Protein AF-A0A1V5AVC4-F1 (afdb_monomer_lite)

Secondary structure (DSSP, 8-state):
--------------------GGGG---GGGG--EEE----SS---TTTTTTEEEEEPPTT--HHHHHHHHHHHT-EEEEEEEEEESSSSEEEEEEEEEEEEHHHHHHHHHHHHHHHHHHHHHHT-HHHHHHHHHHHHHHHHHHHHHHHH-TTGGGGG-TT---

pLDDT: mean 71.27, std 20.33, range [32.38, 93.88]

Radius of gyration: 24.82 Å; chains: 1; bounding box: 44×42×73 Å

Foldseek 3Di:
DDDDDDPDDDPPPPPDPPPPPVVPPPDLVVQDDFDQDDDAPPPDDPVNSVQKTKGFDDPPQDPVLVVVLCVPLVWDWDWGFDWDDDPNDTDTDITIITMDGPVSSVVSSVVSVVVVVVVVVVVPDCVVVVVVVVVVVVVVVVVVVCCVVPVCVVVVPPPVPDD

Sequence (163 aa):
MGQKDIIRSNPSATPQPMAPLFDRLKSRQDCLFIMENKDSPQKENAEDLKGLYDLMIPLSMPVSVIREIVENFELDLVRRPGKMDMTGESMDREILVFRGDLETIQAAEKYMFEALDRKLAEWKNREREEKYKKYYEEQAAARLKELKENPEAAKSWDLTATQ

Structure (mmCIF, N/CA/C/O backbone):
data_AF-A0A1V5AVC4-F1
#
_entry.id   AF-A0A1V5AVC4-F1
#
loop_
_atom_site.group_PDB
_atom_site.id
_atom_site.type_symbol
_atom_site.label_atom_id
_atom_site.label_alt_id
_atom_site.label_comp_id
_atom_site.label_asym_id
_atom_site.label_entity_id
_atom_site.label_seq_id
_atom_site.pdbx_PDB_ins_code
_atom_site.Cartn_x
_atom_site.Cartn_y
_atom_site.Cartn_z
_atom_site.occupancy
_atom_site.B_iso_or_equiv
_atom_site.auth_seq_id
_atom_site.auth_comp_id
_atom_site.auth_asym_id
_atom_site.auth_atom_id
_atom_site.pdbx_PDB_model_num
ATOM 1 N N . MET A 1 1 ? -6.705 30.978 -54.466 1.00 38.62 1 MET A N 1
ATOM 2 C CA . MET A 1 1 ? -6.215 31.323 -53.114 1.00 38.62 1 MET A CA 1
ATOM 3 C C . MET A 1 1 ? -6.457 30.118 -52.228 1.00 38.62 1 MET A C 1
ATOM 5 O O . MET A 1 1 ? -7.605 29.820 -51.951 1.00 38.62 1 MET A O 1
ATOM 9 N N . GLY A 1 2 ? -5.409 29.375 -51.887 1.00 35.91 2 GLY A N 1
ATOM 10 C CA . GLY A 1 2 ? -5.495 28.219 -50.995 1.00 35.91 2 GLY A CA 1
ATOM 11 C C . GLY A 1 2 ? -4.223 28.187 -50.164 1.00 35.91 2 GLY A C 1
ATOM 12 O O . GLY A 1 2 ? -3.131 28.172 -50.731 1.00 35.91 2 GLY A O 1
ATOM 13 N N . GLN A 1 3 ? -4.379 28.327 -48.851 1.00 35.12 3 GLN A N 1
ATOM 14 C CA . GLN A 1 3 ? -3.304 28.454 -47.875 1.00 35.12 3 GLN A CA 1
ATOM 15 C C . GLN A 1 3 ? -2.380 27.233 -47.908 1.00 35.12 3 GLN A C 1
ATOM 17 O O . GLN A 1 3 ? -2.819 26.087 -47.887 1.00 35.12 3 GLN A O 1
ATOM 22 N N . LYS A 1 4 ? -1.077 27.514 -47.977 1.00 41.12 4 LYS A N 1
ATOM 23 C CA . LYS A 1 4 ? -0.009 26.559 -47.697 1.00 41.12 4 LYS A CA 1
ATOM 24 C C . LYS A 1 4 ? 0.195 26.539 -46.187 1.00 41.12 4 LYS A C 1
ATOM 26 O O . LYS A 1 4 ? 0.998 27.323 -45.684 1.00 41.12 4 LYS A O 1
ATOM 31 N N . ASP A 1 5 ? -0.499 25.655 -45.485 1.00 36.78 5 ASP A N 1
ATOM 32 C CA . ASP A 1 5 ? -0.177 25.389 -44.087 1.00 36.78 5 ASP A CA 1
ATOM 33 C C . ASP A 1 5 ? 0.917 24.327 -44.017 1.00 36.78 5 ASP A C 1
ATOM 35 O O . ASP A 1 5 ? 0.729 23.123 -44.178 1.00 36.78 5 ASP A O 1
ATOM 39 N N . ILE A 1 6 ? 2.121 24.862 -43.851 1.00 36.91 6 ILE A N 1
ATOM 40 C CA . ILE A 1 6 ? 3.355 24.181 -43.496 1.00 36.91 6 ILE A CA 1
ATOM 41 C C . ILE A 1 6 ? 3.122 23.482 -42.153 1.00 36.91 6 ILE A C 1
ATOM 43 O O . ILE A 1 6 ? 3.104 24.131 -41.106 1.00 36.91 6 ILE A O 1
ATOM 47 N N . ILE A 1 7 ? 2.983 22.156 -42.160 1.00 37.56 7 ILE A N 1
ATOM 48 C CA . ILE A 1 7 ? 3.073 21.369 -40.928 1.00 37.56 7 ILE A CA 1
ATOM 49 C C . ILE A 1 7 ? 4.548 21.350 -40.523 1.00 37.56 7 ILE A C 1
ATOM 51 O O . ILE A 1 7 ? 5.366 20.611 -41.069 1.00 37.56 7 ILE A O 1
ATOM 55 N N . ARG A 1 8 ? 4.896 22.228 -39.576 1.00 33.75 8 ARG A N 1
ATOM 56 C CA . ARG A 1 8 ? 6.157 22.181 -38.836 1.00 33.75 8 ARG A CA 1
ATOM 57 C C . ARG A 1 8 ? 6.243 20.828 -38.130 1.00 33.75 8 ARG A C 1
ATOM 59 O O . ARG A 1 8 ? 5.512 20.577 -37.177 1.00 33.75 8 ARG A O 1
ATOM 66 N N . SER A 1 9 ? 7.166 19.983 -38.573 1.00 39.69 9 SER A N 1
ATOM 67 C CA . SER A 1 9 ? 7.706 18.896 -37.761 1.00 39.69 9 SER A CA 1
ATOM 68 C C . SER A 1 9 ? 8.177 19.482 -36.429 1.00 39.69 9 SER A C 1
ATOM 70 O O . SER A 1 9 ? 8.995 20.403 -36.435 1.00 39.69 9 SER A O 1
ATOM 72 N N . ASN A 1 10 ? 7.662 18.979 -35.309 1.00 32.38 10 ASN A N 1
ATOM 73 C CA . ASN A 1 10 ? 8.159 19.310 -33.979 1.00 32.38 10 ASN A CA 1
ATOM 74 C C . ASN A 1 10 ? 9.121 18.187 -33.534 1.00 32.38 10 ASN A C 1
ATOM 76 O O . ASN A 1 10 ? 8.647 17.129 -33.126 1.00 32.38 10 ASN A O 1
ATOM 80 N N . PRO A 1 11 ? 10.454 18.346 -33.656 1.00 35.31 11 PRO A N 1
ATOM 81 C CA . PRO A 1 11 ? 11.419 17.280 -33.377 1.00 35.31 11 PRO A CA 1
ATOM 82 C C . PRO A 1 11 ? 11.813 17.177 -31.891 1.00 35.31 11 PRO A C 1
ATOM 84 O O . PRO A 1 11 ? 12.832 16.573 -31.576 1.00 35.31 11 PRO A O 1
ATOM 87 N N . SER A 1 12 ? 11.051 17.765 -30.962 1.00 35.00 12 SER A N 1
ATOM 88 C CA . SER A 1 12 ? 11.450 17.873 -29.550 1.00 35.00 12 SER A CA 1
ATOM 89 C C . SER A 1 12 ? 10.564 17.098 -28.571 1.00 35.00 12 SER A C 1
ATOM 91 O O . SER A 1 12 ? 10.426 17.506 -27.419 1.00 35.00 12 SER A O 1
ATOM 93 N N . ALA A 1 13 ? 9.972 15.980 -28.986 1.00 33.47 13 ALA A N 1
ATOM 94 C CA . ALA A 1 13 ? 9.474 15.007 -28.020 1.00 33.47 13 ALA A CA 1
ATOM 95 C C . ALA A 1 13 ? 10.660 14.156 -27.548 1.00 33.47 13 ALA A C 1
ATOM 97 O O . ALA A 1 13 ? 10.816 12.997 -27.930 1.00 33.47 13 ALA A O 1
ATOM 98 N N . THR A 1 14 ? 11.539 14.752 -26.738 1.00 33.44 14 THR A N 1
ATOM 99 C CA . THR A 1 14 ? 12.361 13.949 -25.836 1.00 33.44 14 THR A CA 1
ATOM 100 C C . THR A 1 14 ? 11.399 13.061 -25.045 1.00 33.44 14 THR A C 1
ATOM 102 O O . THR A 1 14 ? 10.375 13.569 -24.573 1.00 33.44 14 THR A O 1
ATOM 105 N N . PRO A 1 15 ? 11.651 11.746 -24.923 1.00 34.25 15 PRO A N 1
ATOM 106 C CA . PRO A 1 15 ? 10.859 10.923 -24.029 1.00 34.25 15 PRO A CA 1
ATOM 107 C C . PRO A 1 15 ? 11.049 11.528 -22.645 1.00 34.25 15 PRO A C 1
ATOM 109 O O . PRO A 1 15 ? 12.148 11.483 -22.088 1.00 34.25 15 PRO A O 1
ATOM 112 N N . GLN A 1 16 ? 10.014 12.198 -22.136 1.00 33.84 16 GLN A N 1
ATOM 113 C CA . GLN A 1 16 ? 10.058 12.662 -20.766 1.00 33.84 16 GLN A CA 1
ATOM 114 C C . GLN A 1 16 ? 10.273 11.409 -19.922 1.00 33.84 16 GLN A C 1
ATOM 116 O O . GLN A 1 16 ? 9.538 10.432 -20.118 1.00 33.84 16 GLN A O 1
ATOM 121 N N . PRO A 1 17 ? 11.297 11.376 -19.052 1.00 34.31 17 PRO A N 1
ATOM 122 C CA . PRO A 1 17 ? 11.395 10.295 -18.098 1.00 34.31 17 PRO A CA 1
ATOM 123 C C . PRO A 1 17 ? 10.053 10.279 -17.377 1.00 34.31 17 PRO A C 1
ATOM 125 O O . PRO A 1 17 ? 9.608 11.311 -16.872 1.00 34.31 17 PRO A O 1
ATOM 128 N N . MET A 1 18 ? 9.371 9.136 -17.415 1.00 35.44 18 MET A N 1
ATOM 129 C CA . MET A 1 18 ? 8.199 8.887 -16.591 1.00 35.44 18 MET A CA 1
ATOM 130 C C . MET A 1 18 ? 8.696 8.947 -15.151 1.00 35.44 18 MET A C 1
ATOM 132 O O . MET A 1 18 ? 9.059 7.924 -14.573 1.00 35.44 18 MET A O 1
ATOM 136 N N . ALA A 1 19 ? 8.809 10.158 -14.601 1.00 35.66 19 ALA A N 1
ATOM 137 C CA . ALA A 1 19 ? 9.003 10.350 -13.183 1.00 35.66 19 ALA A CA 1
ATOM 138 C C . ALA A 1 19 ? 7.883 9.538 -12.531 1.00 35.66 19 ALA A C 1
ATOM 140 O O . ALA A 1 19 ? 6.715 9.701 -12.917 1.00 35.66 19 ALA A O 1
ATOM 141 N N . PRO A 1 20 ? 8.211 8.573 -11.661 1.00 37.91 20 PRO A N 1
ATOM 142 C CA . PRO A 1 20 ? 7.188 7.732 -11.090 1.00 37.91 20 PRO A CA 1
ATOM 143 C C . PRO A 1 20 ? 6.203 8.662 -10.382 1.00 37.91 20 PRO A C 1
ATOM 145 O O . PRO A 1 20 ? 6.598 9.525 -9.602 1.00 37.91 20 PRO A O 1
ATOM 148 N N . LEU A 1 21 ? 4.909 8.475 -10.650 1.00 39.41 21 LEU A N 1
ATOM 149 C CA . LEU A 1 21 ? 3.802 9.213 -10.025 1.00 39.41 21 LEU A CA 1
ATOM 150 C C . LEU A 1 21 ? 3.881 9.214 -8.474 1.00 39.41 21 LEU A C 1
ATOM 152 O O . LEU A 1 21 ? 3.192 9.982 -7.809 1.00 39.41 21 LEU A O 1
ATOM 156 N N . PHE A 1 22 ? 4.748 8.365 -7.913 1.00 36.09 22 PHE A N 1
ATOM 157 C CA . PHE A 1 22 ? 5.168 8.290 -6.517 1.00 36.09 22 PHE A CA 1
ATOM 158 C C . PHE A 1 22 ? 5.817 9.567 -5.968 1.00 36.09 22 PHE A C 1
ATOM 160 O O . PHE A 1 22 ? 5.656 9.832 -4.780 1.00 36.09 22 PHE A O 1
ATOM 167 N N . ASP A 1 23 ? 6.475 10.393 -6.789 1.00 37.25 23 ASP A N 1
ATOM 168 C CA . ASP A 1 23 ? 7.148 11.618 -6.312 1.00 37.25 23 ASP A CA 1
ATOM 169 C C . ASP A 1 23 ? 6.163 12.723 -5.872 1.00 37.25 23 ASP A C 1
ATOM 171 O O . ASP A 1 23 ? 6.563 13.734 -5.294 1.00 37.25 23 ASP A O 1
ATOM 175 N N . ARG A 1 24 ? 4.851 12.532 -6.094 1.00 39.19 24 ARG A N 1
ATOM 176 C CA . ARG A 1 24 ? 3.785 13.416 -5.587 1.00 39.19 24 ARG A CA 1
ATOM 177 C C . ARG A 1 24 ? 3.229 12.984 -4.221 1.00 39.19 24 ARG A C 1
ATOM 179 O O . ARG A 1 24 ? 2.205 13.509 -3.800 1.00 39.19 24 ARG A O 1
ATOM 186 N N . LEU A 1 25 ? 3.877 12.065 -3.507 1.00 40.75 25 LEU A N 1
ATOM 187 C CA . LEU A 1 25 ? 3.640 11.850 -2.074 1.00 40.75 25 LEU A CA 1
ATOM 188 C C . LEU A 1 25 ? 4.387 12.947 -1.295 1.00 40.75 25 LEU A C 1
ATOM 190 O O . LEU A 1 25 ? 5.511 12.748 -0.844 1.00 40.75 25 LEU A O 1
ATOM 194 N N . LYS A 1 26 ? 3.803 14.152 -1.215 1.00 42.62 26 LYS A N 1
ATOM 195 C CA . LYS A 1 26 ? 4.492 15.346 -0.687 1.00 42.62 26 LYS A CA 1
ATOM 196 C C . LYS A 1 26 ? 4.859 15.266 0.802 1.00 42.62 26 LYS A C 1
ATOM 198 O O . LYS A 1 26 ? 5.757 15.995 1.216 1.00 42.62 26 LYS A O 1
ATOM 203 N N . SER A 1 27 ? 4.242 14.395 1.600 1.00 44.84 27 SER A N 1
ATOM 204 C CA . SER A 1 27 ? 4.683 14.106 2.967 1.00 44.84 27 SER A CA 1
ATOM 205 C C . SER A 1 27 ? 4.107 12.777 3.476 1.00 44.84 27 SER A C 1
ATOM 207 O O . SER A 1 27 ? 3.010 12.381 3.086 1.00 44.84 27 SER A O 1
ATOM 209 N N . ARG A 1 28 ? 4.821 12.091 4.385 1.00 48.88 28 ARG A N 1
ATOM 210 C CA . ARG A 1 28 ? 4.289 10.915 5.109 1.00 48.88 28 ARG A CA 1
ATOM 211 C C . ARG A 1 28 ? 3.060 11.272 5.969 1.00 48.88 28 ARG A C 1
ATOM 213 O O . ARG A 1 28 ? 2.268 10.389 6.271 1.00 48.88 28 ARG A O 1
ATOM 220 N N . GLN A 1 29 ? 2.882 12.555 6.304 1.00 41.72 29 GLN A N 1
ATOM 221 C CA . GLN A 1 29 ? 1.746 13.076 7.070 1.00 41.72 29 GLN A CA 1
ATOM 222 C C . GLN A 1 29 ? 0.418 13.071 6.292 1.00 41.72 29 GLN A C 1
ATOM 224 O O . GLN A 1 29 ? -0.622 12.879 6.909 1.00 41.72 29 GLN A O 1
ATOM 229 N N . ASP A 1 30 ? 0.425 13.222 4.963 1.00 45.09 30 ASP A N 1
ATOM 230 C CA . ASP A 1 30 ? -0.823 13.300 4.175 1.00 45.09 30 ASP A CA 1
ATOM 231 C C . ASP A 1 30 ? -1.541 11.942 4.047 1.00 45.09 30 ASP A C 1
ATOM 233 O O . ASP A 1 30 ? -2.717 11.878 3.699 1.00 45.09 30 ASP A O 1
ATOM 237 N N . CYS A 1 31 ? -0.829 10.845 4.325 1.00 40.47 31 CYS A N 1
ATOM 238 C CA . CYS A 1 31 ? -1.361 9.481 4.283 1.00 40.47 31 CYS A CA 1
ATOM 239 C C . CYS A 1 31 ? -2.037 9.067 5.596 1.00 40.47 31 CYS A C 1
ATOM 241 O O . CYS A 1 31 ? -2.729 8.052 5.628 1.00 40.47 31 CYS A O 1
ATOM 243 N N . LEU A 1 32 ? -1.818 9.823 6.676 1.00 46.84 32 LEU A N 1
ATOM 244 C CA . LEU A 1 32 ? -2.104 9.372 8.026 1.00 46.84 32 LEU A CA 1
ATOM 245 C C . LEU A 1 32 ? -3.204 10.203 8.678 1.00 46.84 32 LEU A C 1
ATOM 247 O O . LEU A 1 32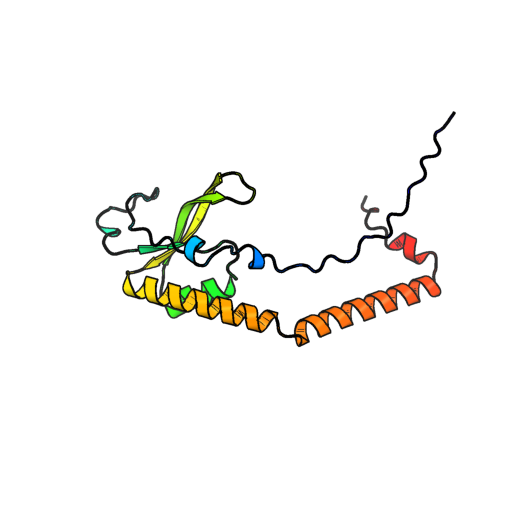 ? -2.950 11.122 9.452 1.00 46.84 32 LEU A O 1
ATOM 251 N N . PHE A 1 33 ? -4.446 9.833 8.397 1.00 54.09 33 PHE A N 1
ATOM 252 C CA . PHE A 1 33 ? -5.560 10.160 9.276 1.00 54.09 33 PHE A CA 1
ATOM 253 C C . PHE A 1 33 ? -6.061 8.861 9.897 1.00 54.09 33 PHE A C 1
ATOM 255 O O . PHE A 1 33 ? -6.829 8.130 9.277 1.00 54.09 33 PHE A O 1
ATOM 262 N N . ILE A 1 34 ? -5.604 8.573 11.119 1.00 57.88 34 ILE A N 1
ATOM 263 C CA . ILE A 1 34 ? -6.285 7.619 11.996 1.00 57.88 34 ILE A CA 1
ATOM 264 C C . ILE A 1 34 ? -7.531 8.344 12.492 1.00 57.88 34 ILE A C 1
ATOM 266 O O . ILE A 1 34 ? -7.442 9.271 13.301 1.00 57.88 34 ILE A O 1
ATOM 270 N N . MET A 1 35 ? -8.686 7.977 11.950 1.00 56.66 35 MET A N 1
ATOM 271 C CA . MET A 1 35 ? -9.952 8.567 12.369 1.00 56.66 35 MET A CA 1
ATOM 272 C C . MET A 1 35 ? -10.580 7.701 13.458 1.00 56.66 35 MET A C 1
ATOM 274 O O . MET A 1 35 ? -10.760 6.496 13.288 1.00 56.66 35 MET A O 1
ATOM 278 N N . GLU A 1 36 ? -10.939 8.331 14.576 1.00 53.19 36 GLU A N 1
ATOM 279 C CA . GLU A 1 36 ? -11.886 7.746 15.521 1.00 53.19 36 GLU A CA 1
ATOM 280 C C . GLU A 1 36 ? -13.276 7.813 14.864 1.00 53.19 36 GLU A C 1
ATOM 282 O O . GLU A 1 36 ? -13.750 8.896 14.506 1.00 53.19 36 GLU A O 1
ATOM 287 N N . ASN A 1 37 ? -13.894 6.654 14.625 1.00 57.81 37 ASN A N 1
ATOM 288 C CA . ASN A 1 37 ? -15.152 6.546 13.888 1.00 57.81 37 ASN A CA 1
ATOM 289 C C . ASN A 1 37 ? -16.293 7.253 14.644 1.00 57.81 37 ASN A C 1
ATOM 291 O O . ASN A 1 37 ? -16.812 6.721 15.623 1.00 57.81 37 ASN A O 1
ATOM 295 N N . LYS A 1 38 ? -16.699 8.445 14.184 1.00 48.62 38 LYS A N 1
ATOM 296 C CA . LYS A 1 38 ? -17.889 9.152 14.702 1.00 48.62 38 LYS A CA 1
ATOM 297 C C . LYS A 1 38 ? -19.025 9.321 13.698 1.00 48.62 38 LYS A C 1
ATOM 299 O O . LYS A 1 38 ? -20.152 9.488 14.138 1.00 48.62 38 LYS A O 1
ATOM 304 N N . ASP A 1 39 ? -18.765 9.199 12.396 1.00 52.56 39 ASP A N 1
ATOM 305 C CA . ASP A 1 39 ? -19.790 9.360 11.359 1.00 52.56 39 ASP A CA 1
ATOM 306 C C . ASP A 1 39 ? -19.552 8.384 10.196 1.00 52.56 39 ASP A C 1
ATOM 308 O O . ASP A 1 39 ? -18.781 8.653 9.272 1.00 52.56 39 ASP A O 1
ATOM 312 N N . SER A 1 40 ? -20.217 7.228 10.239 1.00 51.19 40 SER A N 1
ATOM 313 C CA . SER A 1 40 ? -20.330 6.307 9.109 1.00 51.19 40 SER A CA 1
ATOM 314 C C . SER A 1 40 ? -21.675 6.499 8.390 1.00 51.19 40 SER A C 1
ATOM 316 O O . SER A 1 40 ? -22.705 6.651 9.043 1.00 51.19 40 SER A O 1
ATOM 318 N N . PRO A 1 41 ? -21.732 6.485 7.043 1.00 52.69 41 PRO A N 1
ATOM 319 C CA . PRO A 1 41 ? -23.009 6.568 6.320 1.00 52.69 41 PRO A CA 1
ATOM 320 C C . PRO A 1 41 ? -23.745 5.228 6.256 1.00 52.69 41 PRO A C 1
ATOM 322 O O . PRO A 1 41 ? -24.943 5.189 5.969 1.00 52.69 41 PRO A O 1
ATOM 325 N N . GLN A 1 42 ? -23.034 4.116 6.466 1.00 54.25 42 GLN A N 1
ATOM 326 C CA . GLN A 1 42 ? -23.665 2.823 6.691 1.00 54.25 42 GLN A CA 1
ATOM 327 C C . GLN A 1 42 ? -24.175 2.774 8.130 1.00 54.25 42 GLN A C 1
ATOM 329 O O . GLN A 1 42 ? -23.484 3.224 9.032 1.00 54.25 42 GLN A O 1
ATOM 334 N N . LYS A 1 43 ? -25.377 2.216 8.323 1.00 55.25 43 LYS A N 1
ATOM 335 C CA . LYS A 1 43 ? -26.026 1.943 9.618 1.00 55.25 43 LYS A CA 1
ATOM 336 C C . LYS A 1 43 ? -25.179 1.005 10.500 1.00 55.25 43 LYS A C 1
ATOM 338 O O . LYS A 1 43 ? -25.551 -0.143 10.716 1.00 55.25 43 LYS A O 1
ATOM 343 N N . GLU A 1 44 ? -24.033 1.465 10.964 1.00 60.56 44 GLU A N 1
ATOM 344 C CA . GLU A 1 44 ? -23.229 0.825 11.997 1.00 60.56 44 GLU A CA 1
ATOM 345 C C . GLU A 1 44 ? -23.606 1.513 13.312 1.00 60.56 44 GLU A C 1
ATOM 347 O O . GLU A 1 44 ? -23.650 2.745 13.369 1.00 60.56 44 GLU A O 1
ATOM 352 N N . ASN A 1 45 ? -23.961 0.753 14.351 1.00 64.12 45 ASN A N 1
ATOM 353 C CA . ASN A 1 45 ? -24.293 1.372 15.632 1.00 64.12 45 ASN A CA 1
ATOM 354 C C . ASN A 1 45 ? -23.015 1.941 16.255 1.00 64.12 45 ASN A C 1
ATOM 356 O O . ASN A 1 45 ? -21.939 1.352 16.146 1.00 64.12 45 ASN A O 1
ATOM 360 N N . ALA A 1 46 ? -23.131 3.081 16.933 1.00 62.62 46 ALA A N 1
ATOM 361 C CA . ALA A 1 46 ? -21.996 3.729 17.584 1.00 62.62 46 ALA A CA 1
ATOM 362 C C . ALA A 1 46 ? -21.342 2.832 18.655 1.00 62.62 46 ALA A C 1
ATOM 364 O O . ALA A 1 46 ? -20.146 2.959 18.912 1.00 62.62 46 ALA A O 1
ATOM 365 N N . GLU A 1 47 ? -22.098 1.905 19.255 1.00 65.69 47 GLU A N 1
ATOM 366 C CA . GLU A 1 47 ? -21.550 0.889 20.155 1.00 65.69 47 GLU A CA 1
ATOM 367 C C . GLU A 1 47 ? -20.621 -0.109 19.448 1.00 65.69 47 GLU A C 1
ATOM 369 O O . GLU A 1 47 ? -19.592 -0.467 20.018 1.00 65.69 47 GLU A O 1
ATOM 374 N N . ASP A 1 48 ? -20.941 -0.512 18.214 1.00 70.31 48 ASP A N 1
ATOM 375 C CA . ASP A 1 48 ? -20.178 -1.509 17.445 1.00 70.31 48 ASP A CA 1
ATOM 376 C C . ASP A 1 48 ? -18.841 -0.940 16.934 1.00 70.31 48 ASP A C 1
ATOM 378 O O . ASP A 1 48 ? -17.884 -1.674 16.701 1.00 70.31 48 ASP A O 1
ATOM 382 N N . LEU A 1 49 ? -18.756 0.386 16.783 1.00 71.44 49 LEU A N 1
ATOM 383 C CA . LEU A 1 49 ? -17.558 1.102 16.328 1.00 71.44 49 LEU A CA 1
ATOM 384 C C . LEU A 1 49 ? -16.598 1.471 17.465 1.00 71.44 49 LEU A C 1
ATOM 386 O O . LEU A 1 49 ? -15.508 1.998 17.224 1.00 71.44 49 LEU A O 1
ATOM 390 N N . LYS A 1 50 ? -16.980 1.215 18.719 1.00 75.88 50 LYS A N 1
ATOM 391 C CA . LYS A 1 50 ? -16.186 1.612 19.878 1.00 75.88 50 LYS A CA 1
ATOM 392 C C . LYS A 1 50 ? -14.896 0.791 19.955 1.00 75.88 50 LYS A C 1
ATOM 394 O O . LYS A 1 50 ? -14.928 -0.411 20.190 1.00 75.88 50 LYS A O 1
ATOM 399 N N . GLY A 1 51 ? -13.756 1.470 19.829 1.00 79.62 51 GLY A N 1
ATOM 400 C CA . GLY A 1 51 ? -12.427 0.848 19.859 1.00 79.62 51 GLY A CA 1
ATOM 401 C C . GLY A 1 51 ? -11.903 0.401 18.491 1.00 79.62 51 GLY A C 1
ATOM 402 O O . GLY A 1 51 ? -10.807 -0.149 18.433 1.00 79.62 51 GLY A O 1
ATOM 403 N N . LEU A 1 52 ? -12.648 0.668 17.410 1.00 87.12 52 LEU A N 1
ATOM 404 C CA . LEU A 1 52 ? -12.210 0.435 16.036 1.00 87.12 52 LEU A CA 1
ATOM 405 C C . LEU A 1 52 ? -11.749 1.736 15.380 1.00 87.12 52 LEU A C 1
ATOM 407 O O . LEU A 1 52 ? -12.401 2.781 15.465 1.00 87.12 52 LEU A O 1
ATOM 411 N N . TYR A 1 53 ? -10.633 1.639 14.675 1.00 88.00 53 TYR A N 1
ATOM 412 C CA . TYR A 1 53 ? -9.951 2.741 14.025 1.00 88.00 53 TYR A CA 1
ATOM 413 C C . TYR A 1 53 ? -9.828 2.457 12.539 1.00 88.00 53 TYR A C 1
ATOM 415 O O . TYR A 1 53 ? -9.570 1.323 12.135 1.00 88.00 53 TYR A O 1
ATOM 423 N N . ASP A 1 54 ? -9.993 3.508 11.742 1.00 88.62 54 ASP A N 1
ATOM 424 C CA . ASP A 1 54 ? -9.835 3.436 10.297 1.00 88.62 54 ASP A CA 1
ATOM 425 C C . ASP A 1 54 ? -8.477 4.051 9.909 1.00 88.62 54 ASP A C 1
ATOM 427 O O . ASP A 1 54 ? -8.152 5.175 10.306 1.00 88.62 54 ASP A O 1
ATOM 431 N N . LEU A 1 55 ? -7.692 3.318 9.117 1.00 89.06 55 LEU A N 1
ATOM 432 C CA . LEU A 1 55 ? -6.455 3.764 8.482 1.00 89.06 55 LEU A CA 1
ATOM 433 C C . LEU A 1 55 ? -6.688 3.957 6.987 1.00 89.06 55 LEU A C 1
ATOM 435 O O . LEU A 1 55 ? -6.979 3.013 6.250 1.00 89.06 55 LEU A O 1
ATOM 439 N N . MET A 1 56 ? -6.550 5.197 6.532 1.00 87.62 56 MET A N 1
ATOM 440 C CA . MET A 1 56 ? -6.794 5.567 5.144 1.00 87.62 56 MET A CA 1
ATOM 441 C C . MET A 1 56 ? -5.743 4.987 4.188 1.00 87.62 56 MET A C 1
ATOM 443 O O . MET A 1 56 ? -4.543 5.085 4.435 1.00 87.62 56 MET A O 1
ATOM 447 N N . ILE A 1 57 ? -6.192 4.421 3.062 1.00 89.31 57 ILE A N 1
ATOM 448 C CA . ILE A 1 57 ? -5.302 3.878 2.029 1.00 89.31 57 ILE A CA 1
ATOM 449 C C . ILE A 1 57 ? -4.990 4.967 0.990 1.00 89.31 57 ILE A C 1
ATOM 451 O O . ILE A 1 57 ? -5.909 5.465 0.329 1.00 89.31 57 ILE A O 1
ATOM 455 N N . PRO A 1 58 ? -3.710 5.324 0.774 1.00 83.62 58 PRO A N 1
ATOM 456 C CA . PRO A 1 58 ? -3.314 6.252 -0.280 1.00 83.62 58 PRO A CA 1
ATOM 457 C C . PRO A 1 58 ? -3.671 5.734 -1.679 1.00 83.62 58 PRO A C 1
ATOM 459 O O . PRO A 1 58 ? -3.480 4.560 -1.992 1.00 83.62 58 PRO A O 1
ATOM 462 N N . LEU A 1 59 ? -4.097 6.631 -2.573 1.00 79.25 59 LEU A N 1
ATOM 463 C CA . LEU A 1 59 ? -4.478 6.284 -3.953 1.00 79.25 59 LEU A CA 1
ATOM 464 C C . LEU A 1 59 ? -3.341 5.678 -4.787 1.00 79.25 59 LEU A C 1
ATOM 466 O O . LEU A 1 59 ? -3.594 4.951 -5.745 1.00 79.25 59 LEU A O 1
ATOM 470 N N . SER A 1 60 ? -2.092 5.991 -4.446 1.00 81.25 60 SER A N 1
ATOM 471 C CA . SER A 1 60 ? -0.897 5.467 -5.113 1.00 81.25 60 SER A CA 1
ATOM 472 C C . SER A 1 60 ? -0.409 4.140 -4.526 1.00 81.25 60 SER A C 1
ATOM 474 O O . SER A 1 60 ? 0.628 3.631 -4.955 1.00 81.25 60 SER A O 1
ATOM 476 N N . MET A 1 61 ? -1.124 3.562 -3.555 1.00 87.25 61 MET A N 1
ATOM 477 C CA . MET A 1 61 ? -0.688 2.332 -2.911 1.00 87.25 61 MET A CA 1
ATOM 478 C C . MET A 1 61 ? -0.741 1.138 -3.879 1.00 87.25 61 MET A C 1
ATOM 480 O O . MET A 1 61 ? -1.789 0.870 -4.473 1.00 87.25 61 MET A O 1
ATOM 484 N N . PRO A 1 62 ? 0.355 0.369 -4.030 1.00 90.56 62 PRO A N 1
ATOM 485 C CA . PRO A 1 62 ? 0.330 -0.849 -4.826 1.00 90.56 62 PRO A CA 1
ATOM 486 C C . PRO A 1 62 ? -0.668 -1.860 -4.255 1.00 90.56 62 PRO A C 1
ATOM 488 O O . PRO A 1 62 ? -0.615 -2.194 -3.073 1.00 90.56 62 PRO A O 1
ATOM 491 N N . VAL A 1 63 ? -1.517 -2.430 -5.113 1.00 91.06 63 VAL A N 1
ATOM 492 C CA . VAL A 1 63 ? -2.525 -3.436 -4.718 1.00 91.06 63 VAL A CA 1
ATOM 493 C C . VAL A 1 63 ? -1.896 -4.647 -4.017 1.00 91.06 63 VAL A C 1
ATOM 495 O O . VAL A 1 63 ? -2.520 -5.237 -3.140 1.00 91.06 63 VAL A O 1
ATOM 498 N N . SER A 1 64 ? -0.655 -5.008 -4.364 1.00 91.62 64 SER A N 1
ATOM 499 C CA . SER A 1 64 ? 0.077 -6.079 -3.677 1.00 91.62 64 SER A CA 1
ATOM 500 C C . SER A 1 64 ? 0.313 -5.763 -2.199 1.00 91.62 64 SER A C 1
ATOM 502 O O . SER A 1 64 ? 0.128 -6.635 -1.365 1.00 91.62 64 SER A O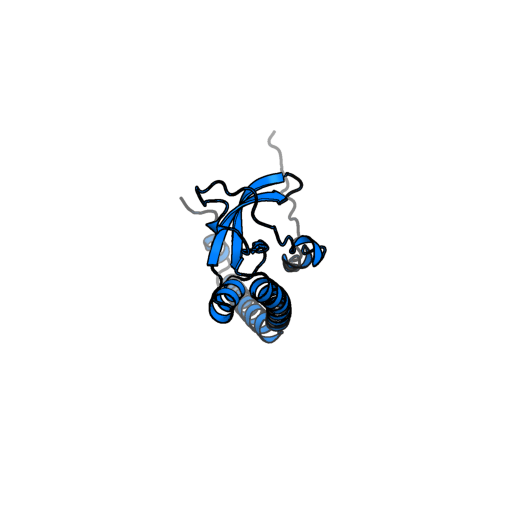 1
ATOM 504 N N . VAL A 1 65 ? 0.655 -4.512 -1.870 1.00 92.06 65 VAL A N 1
ATOM 505 C CA . VAL A 1 65 ? 0.888 -4.077 -0.483 1.00 92.06 65 VAL A CA 1
ATOM 506 C C . VAL A 1 65 ? -0.419 -4.088 0.307 1.00 92.06 65 VAL A C 1
ATOM 508 O O . VAL A 1 65 ? -0.433 -4.534 1.446 1.00 92.06 65 VAL A O 1
ATOM 511 N N . ILE A 1 66 ? -1.531 -3.671 -0.312 1.00 92.50 66 ILE A N 1
ATOM 512 C CA . ILE A 1 66 ? -2.859 -3.724 0.319 1.00 92.50 66 ILE A CA 1
ATOM 513 C C . ILE A 1 66 ? -3.206 -5.163 0.720 1.00 92.50 66 ILE A C 1
ATOM 515 O O . ILE A 1 66 ? -3.635 -5.395 1.845 1.00 92.50 66 ILE A O 1
ATOM 519 N N . ARG A 1 67 ? -2.990 -6.131 -0.182 1.00 92.38 67 ARG A N 1
ATOM 520 C CA . ARG A 1 67 ? -3.232 -7.556 0.101 1.00 92.38 67 ARG A CA 1
ATOM 521 C C . ARG A 1 67 ? -2.328 -8.079 1.214 1.00 92.38 67 ARG A C 1
ATOM 523 O O . ARG A 1 67 ? -2.839 -8.684 2.145 1.00 92.38 67 ARG A O 1
ATOM 530 N N . GLU A 1 68 ? -1.028 -7.780 1.150 1.00 93.69 68 GLU A N 1
ATOM 531 C CA . GLU A 1 68 ? -0.062 -8.156 2.193 1.00 93.69 68 GLU A CA 1
ATOM 532 C C . GLU A 1 68 ? -0.499 -7.643 3.577 1.00 93.69 68 GLU A C 1
ATOM 534 O O . GLU A 1 68 ? -0.412 -8.375 4.556 1.00 93.69 68 GLU A O 1
ATOM 539 N N . ILE A 1 69 ? -0.996 -6.405 3.677 1.00 93.88 69 ILE A N 1
ATOM 540 C CA . ILE A 1 69 ? -1.458 -5.832 4.951 1.00 93.88 69 ILE A CA 1
ATOM 541 C C . ILE A 1 69 ? -2.706 -6.552 5.472 1.00 93.88 69 ILE A C 1
ATOM 543 O O . ILE A 1 69 ? -2.734 -6.936 6.638 1.00 93.88 69 ILE A O 1
ATOM 547 N N . VAL A 1 70 ? -3.717 -6.763 4.624 1.00 93.44 70 VAL A N 1
ATOM 548 C CA . VAL A 1 70 ? -4.953 -7.467 5.017 1.00 93.44 70 VAL A CA 1
ATOM 549 C C . VAL A 1 70 ? -4.646 -8.885 5.498 1.00 93.44 70 VAL A C 1
ATOM 551 O O . VAL A 1 70 ? -5.171 -9.313 6.518 1.00 93.44 70 VAL A O 1
ATOM 554 N N . GLU A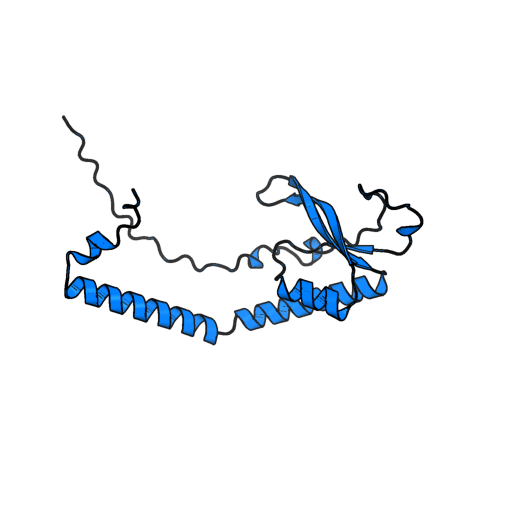 1 71 ? -3.767 -9.597 4.791 1.00 91.25 71 GLU A N 1
ATOM 555 C CA . GLU A 1 71 ? -3.395 -10.978 5.117 1.00 91.25 71 GLU A CA 1
ATOM 556 C C . GLU A 1 71 ? -2.545 -11.077 6.394 1.00 91.25 71 GLU A C 1
ATOM 558 O O . GLU A 1 71 ? -2.724 -12.011 7.168 1.00 91.25 71 GLU A O 1
ATOM 563 N N . ASN A 1 72 ? -1.637 -10.125 6.638 1.00 93.62 72 ASN A N 1
ATOM 564 C CA . ASN A 1 72 ? -0.718 -10.181 7.782 1.00 93.62 72 ASN A CA 1
ATOM 565 C C . ASN A 1 72 ? -1.323 -9.671 9.096 1.00 93.62 72 ASN A C 1
ATOM 567 O O . ASN A 1 72 ? -0.863 -10.075 10.162 1.00 93.62 72 ASN A O 1
ATOM 571 N N . PHE A 1 73 ? -2.287 -8.751 9.026 1.00 93.44 73 PHE A N 1
ATOM 572 C CA . PHE A 1 73 ? -2.845 -8.067 10.197 1.00 93.44 73 PHE A CA 1
ATOM 573 C C . PHE A 1 73 ? -4.330 -8.376 10.434 1.00 93.44 73 PHE A C 1
ATOM 575 O O . PHE A 1 73 ? -4.914 -7.800 11.342 1.00 93.44 73 PHE A O 1
ATOM 582 N N . GLU A 1 74 ? -4.937 -9.255 9.626 1.00 90.44 74 GLU A N 1
ATOM 583 C CA . GLU A 1 74 ? -6.362 -9.628 9.709 1.00 90.44 74 GLU A CA 1
ATOM 584 C C . GLU A 1 74 ? -7.306 -8.406 9.754 1.00 90.44 74 GLU A C 1
ATOM 586 O O . GLU A 1 74 ? -8.306 -8.386 10.467 1.00 90.44 74 GLU A O 1
ATOM 591 N N . LEU A 1 75 ? -6.972 -7.359 8.990 1.00 92.19 75 LEU A N 1
ATOM 592 C CA . LEU A 1 75 ? -7.721 -6.100 8.962 1.00 92.19 75 LEU A CA 1
ATOM 593 C C . LEU A 1 75 ? -8.901 -6.150 7.990 1.00 92.19 75 LEU A C 1
ATOM 595 O O . LEU A 1 75 ? -8.792 -6.667 6.875 1.00 92.19 75 LEU A O 1
ATOM 599 N N . ASP A 1 76 ? -9.992 -5.488 8.363 1.00 91.12 76 ASP A N 1
ATOM 600 C CA . ASP A 1 76 ? -11.153 -5.330 7.495 1.00 91.12 76 ASP A CA 1
ATOM 601 C C . ASP A 1 76 ? -10.909 -4.237 6.450 1.00 91.12 76 ASP A C 1
ATOM 603 O O . ASP A 1 76 ? -10.492 -3.122 6.765 1.00 91.12 76 ASP A O 1
ATOM 607 N N . LEU A 1 77 ? -11.216 -4.526 5.184 1.00 91.44 77 LEU A N 1
ATOM 608 C CA . LEU A 1 77 ? -11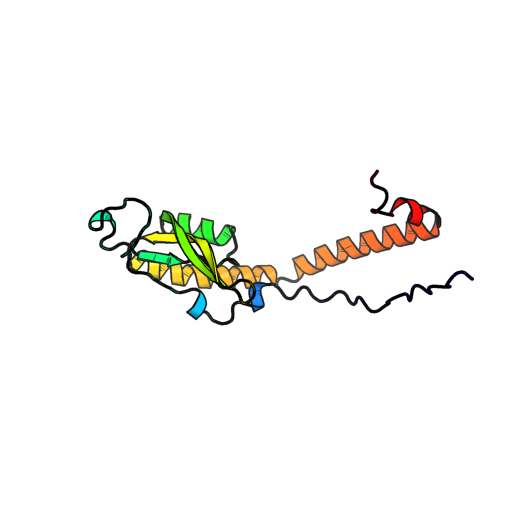.136 -3.546 4.102 1.00 91.44 77 LEU A CA 1
ATOM 609 C C . LEU A 1 77 ? -12.521 -2.958 3.823 1.00 91.44 77 LEU A C 1
ATOM 611 O O . LEU A 1 77 ? -13.376 -3.603 3.213 1.00 91.44 77 LEU A O 1
ATOM 615 N N . VAL A 1 78 ? -12.730 -1.709 4.232 1.00 90.56 78 VAL A N 1
ATOM 616 C CA . VAL A 1 78 ? -14.038 -1.042 4.181 1.00 90.56 78 VAL A CA 1
ATOM 617 C C . VAL A 1 78 ? -14.000 0.219 3.320 1.00 90.56 78 VAL A C 1
ATOM 619 O O . VAL A 1 78 ? -12.944 0.793 3.047 1.00 90.56 78 VAL A O 1
ATOM 622 N N . ARG A 1 79 ? -15.175 0.641 2.843 1.00 88.00 79 ARG A N 1
ATOM 623 C CA . ARG A 1 79 ? -15.343 1.868 2.056 1.00 88.00 79 ARG A CA 1
ATOM 624 C C . ARG A 1 79 ? -15.918 2.968 2.930 1.00 88.00 79 ARG A C 1
ATOM 626 O O . ARG A 1 79 ? -16.934 2.756 3.588 1.00 88.00 79 ARG A O 1
ATOM 633 N N . ARG A 1 80 ? -15.314 4.150 2.884 1.00 84.25 80 ARG A N 1
ATOM 634 C CA . ARG A 1 80 ? -15.807 5.357 3.556 1.00 84.25 80 ARG A CA 1
ATOM 635 C C . ARG A 1 80 ? -15.945 6.495 2.551 1.00 84.25 80 ARG A C 1
ATOM 637 O O . ARG A 1 80 ? -15.148 6.559 1.621 1.00 84.25 80 ARG A O 1
ATOM 644 N N . PRO A 1 81 ? -16.926 7.399 2.681 1.00 82.81 81 PRO A N 1
ATOM 645 C CA . PRO A 1 81 ? -16.883 8.640 1.929 1.00 82.81 81 PRO A CA 1
ATOM 646 C C . PRO A 1 81 ? -15.731 9.490 2.467 1.00 82.81 81 PRO A C 1
ATOM 648 O O . PRO A 1 81 ? -15.576 9.667 3.672 1.00 82.81 81 PRO A O 1
ATOM 651 N N . GLY A 1 82 ? -14.919 10.014 1.566 1.00 76.62 82 GLY A N 1
ATOM 652 C CA . GLY A 1 82 ? -13.803 10.885 1.880 1.00 76.62 82 GLY A CA 1
ATOM 653 C C . GLY A 1 82 ? -13.694 11.994 0.847 1.00 76.62 82 GLY A C 1
ATOM 654 O O . GLY A 1 82 ? -14.057 11.829 -0.319 1.00 76.62 82 GLY A O 1
ATOM 655 N N . LYS A 1 83 ? -13.170 13.138 1.279 1.00 76.94 83 LYS A N 1
ATOM 656 C CA . LYS A 1 83 ? -12.794 14.220 0.371 1.00 76.94 83 LYS A CA 1
ATOM 657 C C . LYS A 1 83 ? -11.387 13.969 -0.134 1.00 76.94 83 LYS A C 1
ATOM 659 O O . LYS A 1 83 ? -10.466 13.816 0.662 1.00 76.94 83 LYS A O 1
ATOM 664 N N . MET A 1 84 ? -11.224 13.945 -1.449 1.00 71.56 84 MET A N 1
ATOM 665 C CA . MET A 1 84 ? -9.921 13.797 -2.086 1.00 71.56 84 MET A CA 1
ATOM 666 C C . MET A 1 84 ? -9.647 14.962 -3.023 1.00 71.56 84 MET A C 1
ATOM 668 O O . MET A 1 84 ? -10.525 15.389 -3.772 1.00 71.56 84 MET A O 1
ATOM 672 N N . ASP A 1 85 ? -8.404 15.435 -2.997 1.00 71.50 85 ASP A N 1
ATOM 673 C CA . ASP A 1 85 ? -7.878 16.405 -3.949 1.00 71.50 85 ASP A CA 1
ATOM 674 C C . ASP A 1 85 ? -6.972 15.683 -4.958 1.00 71.50 85 ASP A C 1
ATOM 676 O O . ASP A 1 85 ? -5.943 15.110 -4.602 1.00 71.50 85 ASP A O 1
ATOM 680 N N . MET A 1 86 ? -7.379 15.674 -6.226 1.00 66.31 86 MET A N 1
ATOM 681 C CA . MET A 1 86 ? -6.634 15.035 -7.321 1.00 66.31 86 MET A CA 1
ATOM 682 C C . MET A 1 86 ? -5.912 16.074 -8.196 1.00 66.31 86 MET A C 1
ATOM 684 O O . MET A 1 86 ? -4.785 15.854 -8.662 1.00 66.31 86 MET A O 1
ATOM 688 N N . THR A 1 87 ? -6.550 17.225 -8.417 1.00 67.50 87 THR A N 1
ATOM 689 C CA . THR A 1 87 ? -6.175 18.217 -9.441 1.00 67.50 87 THR A CA 1
ATOM 690 C C . THR A 1 87 ? -6.315 19.671 -8.974 1.00 67.50 87 THR A C 1
ATOM 692 O O . THR A 1 87 ? -6.347 20.569 -9.808 1.00 67.50 87 THR A O 1
ATOM 695 N N . GLY A 1 88 ? -6.357 19.924 -7.664 1.00 70.62 88 GLY A N 1
ATOM 696 C CA . GLY A 1 88 ? -6.647 21.238 -7.077 1.00 70.62 88 GLY A CA 1
ATOM 697 C C . GLY A 1 88 ? -8.140 21.481 -6.830 1.00 70.62 88 GLY A C 1
ATOM 698 O O . GLY A 1 88 ? -8.528 22.593 -6.479 1.00 70.62 88 GLY A O 1
ATOM 699 N N . GLU A 1 89 ? -8.971 20.453 -7.008 1.00 70.19 89 GLU A N 1
ATOM 700 C CA . GLU A 1 89 ? -10.405 20.469 -6.727 1.00 70.19 89 GLU A CA 1
ATOM 701 C C . GLU A 1 89 ? -10.733 19.311 -5.784 1.00 70.19 89 GLU A C 1
ATOM 703 O O . GLU A 1 89 ? -10.426 18.149 -6.071 1.00 70.19 89 GLU A O 1
ATOM 708 N N . SER A 1 90 ? -11.362 19.627 -4.650 1.00 74.12 90 SER A N 1
ATOM 709 C CA . SER A 1 90 ? -11.817 18.626 -3.690 1.00 74.12 90 SER A CA 1
ATOM 710 C C . SER A 1 90 ? -13.112 17.982 -4.177 1.00 74.12 90 SER A C 1
ATOM 712 O O . SER A 1 90 ? -14.126 18.668 -4.318 1.00 74.12 90 SER A O 1
ATOM 714 N N . MET A 1 91 ? -13.091 16.670 -4.389 1.00 76.25 91 MET A N 1
ATOM 715 C CA . MET A 1 91 ? -14.265 15.878 -4.750 1.00 76.25 91 MET A CA 1
ATOM 716 C C . MET A 1 91 ? -14.614 14.911 -3.619 1.00 76.25 91 MET A C 1
ATOM 718 O O . MET A 1 91 ? -13.721 14.281 -3.048 1.00 76.25 91 MET A O 1
ATOM 722 N N . ASP A 1 92 ? -15.907 14.741 -3.347 1.00 80.12 92 ASP A N 1
ATOM 723 C CA . ASP A 1 92 ? -16.397 13.657 -2.495 1.00 80.12 92 ASP A CA 1
ATOM 724 C C . ASP A 1 92 ? -16.310 12.332 -3.270 1.00 80.12 92 ASP A C 1
ATOM 726 O O . ASP A 1 92 ? -16.858 12.197 -4.368 1.00 80.12 92 ASP A O 1
ATOM 730 N N . ARG A 1 93 ? -15.585 11.351 -2.725 1.00 80.31 93 ARG A N 1
ATOM 731 C CA . ARG A 1 93 ? -15.427 10.011 -3.310 1.00 80.31 93 ARG A CA 1
ATOM 732 C C . ARG A 1 93 ? -15.483 8.937 -2.236 1.00 80.31 93 ARG A C 1
ATOM 734 O O . ARG A 1 93 ? -15.191 9.190 -1.076 1.00 80.31 93 ARG A O 1
ATOM 741 N N . GLU A 1 94 ? -15.817 7.714 -2.632 1.00 82.75 94 GLU A N 1
ATOM 742 C CA . GLU A 1 94 ? -15.594 6.556 -1.769 1.00 82.75 94 GLU A CA 1
ATOM 743 C C . GLU A 1 94 ? -14.110 6.187 -1.772 1.00 82.75 94 GLU A C 1
ATOM 745 O O . GLU A 1 94 ? -13.505 5.976 -2.826 1.00 82.75 94 GLU A O 1
ATOM 750 N N . ILE A 1 95 ? -13.541 6.109 -0.578 1.00 85.69 95 ILE A N 1
ATOM 751 C CA . ILE A 1 95 ? -12.147 5.792 -0.307 1.00 85.69 95 ILE A CA 1
ATOM 752 C C . ILE A 1 95 ? -12.080 4.449 0.415 1.00 85.69 95 ILE A C 1
ATOM 754 O O . ILE A 1 95 ? -12.993 4.084 1.158 1.00 85.69 95 ILE A O 1
ATOM 758 N N . LEU A 1 96 ? -11.007 3.699 0.177 1.00 88.56 96 LEU A N 1
ATOM 759 C CA . LEU A 1 96 ? -10.745 2.461 0.902 1.00 88.56 96 LEU A CA 1
ATOM 760 C C . LEU A 1 96 ? -9.954 2.768 2.171 1.00 88.56 96 LEU A C 1
ATOM 762 O O . LEU A 1 96 ? -9.017 3.569 2.148 1.00 88.56 96 LEU A O 1
ATOM 766 N N . VAL A 1 97 ? -10.330 2.108 3.260 1.00 91.12 97 VAL A N 1
ATOM 767 C CA . VAL A 1 97 ? -9.659 2.213 4.555 1.00 91.12 97 VAL A CA 1
ATOM 768 C C . VAL A 1 97 ? -9.508 0.819 5.165 1.00 91.12 97 VAL A C 1
ATOM 770 O O . VAL A 1 97 ? -10.336 -0.062 4.919 1.00 91.12 97 VAL A O 1
ATOM 773 N N . PHE A 1 98 ? -8.450 0.619 5.944 1.00 93.00 98 PHE A N 1
ATOM 774 C CA . PHE A 1 98 ? -8.298 -0.554 6.798 1.00 93.00 98 PHE A CA 1
ATOM 775 C C . PHE A 1 98 ? -8.946 -0.288 8.147 1.00 93.00 98 PHE A C 1
ATOM 777 O O . PHE A 1 98 ? -8.706 0.769 8.722 1.00 93.00 98 PHE A O 1
ATOM 784 N N . ARG A 1 99 ? -9.724 -1.234 8.664 1.00 91.50 99 ARG A N 1
ATOM 785 C CA . ARG A 1 99 ? -10.333 -1.153 9.989 1.00 91.50 99 ARG A CA 1
ATOM 786 C C . ARG A 1 99 ? -9.798 -2.242 10.902 1.00 91.50 99 ARG A C 1
ATOM 788 O O . ARG A 1 99 ? -9.723 -3.402 10.508 1.00 91.50 99 ARG A O 1
ATOM 795 N N . GLY A 1 100 ? -9.481 -1.848 12.128 1.00 90.75 100 GLY A N 1
ATOM 796 C CA . GLY A 1 100 ? -9.051 -2.743 13.194 1.00 90.75 100 GLY A CA 1
ATOM 797 C C . GLY A 1 100 ? -8.974 -2.021 14.531 1.00 90.75 100 GLY A C 1
ATOM 798 O O . GLY A 1 100 ? -9.361 -0.858 14.653 1.00 90.75 100 GLY A O 1
ATOM 799 N N . ASP A 1 101 ? -8.474 -2.706 15.546 1.00 92.00 101 ASP A N 1
ATOM 800 C CA . ASP A 1 101 ? -8.128 -2.100 16.826 1.00 92.00 101 ASP A CA 1
ATOM 801 C C . ASP A 1 101 ? -6.888 -1.195 16.704 1.00 92.00 101 ASP A C 1
ATOM 803 O O . ASP A 1 101 ? -6.125 -1.255 15.736 1.00 92.00 101 ASP A O 1
ATOM 807 N N . LEU A 1 102 ? -6.685 -0.325 17.696 1.00 88.69 102 LEU A N 1
ATOM 808 C CA . LEU A 1 102 ? -5.636 0.696 17.650 1.00 88.69 102 LEU A CA 1
ATOM 809 C C . LEU A 1 102 ? -4.231 0.103 17.496 1.00 88.69 102 LEU A C 1
ATOM 811 O O . LEU A 1 102 ? -3.424 0.639 16.737 1.00 88.69 102 LEU A O 1
ATOM 815 N N . GLU A 1 103 ? -3.937 -0.975 18.225 1.00 91.25 103 GLU A N 1
ATOM 816 C CA . GLU A 1 103 ? -2.609 -1.592 18.231 1.00 91.25 103 GLU A CA 1
ATOM 817 C C . GLU A 1 103 ? -2.298 -2.200 16.863 1.00 91.25 103 GLU A C 1
ATOM 819 O O . GLU A 1 103 ? -1.242 -1.923 16.283 1.00 91.25 103 GLU A O 1
ATOM 824 N N . THR A 1 104 ? -3.248 -2.947 16.298 1.00 93.12 104 THR A N 1
ATOM 825 C CA . THR A 1 104 ? -3.107 -3.531 14.960 1.00 93.12 104 THR A CA 1
ATOM 826 C C . THR A 1 104 ? -3.008 -2.458 13.882 1.00 93.12 104 THR A C 1
ATOM 828 O O . THR A 1 104 ? -2.165 -2.562 12.992 1.00 93.12 104 THR A O 1
ATOM 831 N N . ILE A 1 105 ? -3.801 -1.385 13.969 1.00 92.06 105 ILE A N 1
ATOM 832 C CA . ILE A 1 105 ? -3.755 -0.280 13.003 1.00 92.06 105 ILE A CA 1
ATOM 833 C C . ILE A 1 105 ? -2.403 0.442 13.031 1.00 92.06 105 ILE A C 1
ATOM 835 O O . ILE A 1 105 ? -1.836 0.707 11.972 1.00 92.06 105 ILE A O 1
ATOM 839 N N . GLN A 1 106 ? -1.842 0.706 14.212 1.00 90.62 106 GLN A N 1
ATOM 840 C CA . GLN A 1 106 ? -0.509 1.309 14.336 1.00 90.62 106 GLN A CA 1
ATOM 841 C C . GLN A 1 106 ? 0.596 0.385 13.806 1.00 90.62 106 GLN A C 1
ATOM 843 O O . GLN A 1 106 ? 1.548 0.837 13.161 1.00 90.62 106 GLN A O 1
ATOM 848 N N . ALA A 1 107 ? 0.479 -0.922 14.045 1.00 93.50 107 ALA A N 1
ATOM 849 C CA . ALA A 1 107 ? 1.422 -1.897 13.511 1.00 93.50 107 ALA A CA 1
ATOM 850 C C . ALA A 1 107 ? 1.338 -1.984 11.975 1.00 93.50 107 ALA A C 1
ATOM 852 O O . ALA A 1 107 ? 2.371 -1.986 11.295 1.00 93.50 107 ALA A O 1
ATOM 853 N N . ALA A 1 108 ? 0.122 -1.979 11.427 1.00 93.19 108 ALA A N 1
ATOM 854 C CA . ALA A 1 108 ? -0.131 -1.991 9.993 1.00 93.19 108 ALA A CA 1
ATOM 855 C C . ALA A 1 108 ? 0.340 -0.704 9.309 1.00 93.19 108 ALA A C 1
ATOM 857 O O . ALA A 1 108 ? 0.916 -0.774 8.227 1.00 93.19 108 ALA A O 1
ATOM 858 N N . GLU A 1 109 ? 0.173 0.457 9.944 1.00 90.12 109 GLU A N 1
ATOM 859 C CA . GLU A 1 109 ? 0.719 1.732 9.470 1.00 90.12 109 GLU A CA 1
ATOM 860 C C . GLU A 1 109 ? 2.242 1.657 9.308 1.00 90.12 109 GLU A C 1
ATOM 862 O O . GLU A 1 109 ? 2.792 1.991 8.255 1.00 90.12 109 GLU A O 1
ATOM 867 N N . LYS A 1 110 ? 2.943 1.167 10.334 1.00 91.88 110 LYS A N 1
ATOM 868 C CA . LYS A 1 110 ? 4.398 1.021 10.269 1.00 91.88 110 LYS A CA 1
ATOM 869 C C . LYS A 1 110 ? 4.808 0.064 9.147 1.00 91.88 110 LYS A C 1
ATOM 871 O O . LYS A 1 110 ? 5.681 0.394 8.342 1.00 91.88 110 LYS A O 1
ATOM 876 N N . TYR A 1 111 ? 4.148 -1.090 9.062 1.00 93.50 111 TYR A N 1
ATOM 877 C CA . TYR A 1 111 ? 4.414 -2.076 8.017 1.00 93.50 111 TYR A CA 1
ATOM 878 C C . TYR A 1 111 ? 4.134 -1.527 6.615 1.00 93.50 111 TYR A C 1
ATOM 880 O O . TYR A 1 111 ? 4.878 -1.804 5.679 1.00 93.50 111 TYR A O 1
ATOM 888 N N . MET A 1 112 ? 3.083 -0.727 6.458 1.00 90.31 112 MET A N 1
ATOM 889 C CA . MET A 1 112 ? 2.694 -0.112 5.196 1.00 90.31 112 MET A CA 1
ATOM 890 C C . MET A 1 112 ? 3.824 0.737 4.615 1.00 90.31 112 MET A C 1
ATOM 892 O O . MET A 1 112 ? 4.163 0.580 3.440 1.00 90.31 112 MET A O 1
ATOM 896 N N . PHE A 1 113 ? 4.454 1.584 5.430 1.00 88.69 113 PHE A N 1
ATOM 897 C CA . PHE A 1 113 ? 5.598 2.378 4.983 1.00 88.69 113 PHE A CA 1
ATOM 898 C C . PHE A 1 113 ? 6.822 1.511 4.662 1.00 88.69 113 PHE A C 1
ATOM 900 O O . PHE A 1 113 ? 7.464 1.729 3.636 1.00 88.69 113 PHE A O 1
ATOM 907 N N . GLU A 1 114 ? 7.110 0.487 5.466 1.00 92.00 114 GLU A N 1
ATOM 908 C CA . GLU A 1 114 ? 8.208 -0.454 5.193 1.00 92.00 114 GLU A CA 1
ATOM 909 C C . GLU A 1 114 ? 7.986 -1.242 3.888 1.00 92.00 114 GLU A C 1
ATOM 911 O O . GLU A 1 114 ? 8.915 -1.456 3.103 1.00 92.00 114 GLU A O 1
ATOM 916 N N . ALA A 1 115 ? 6.747 -1.652 3.616 1.00 91.00 115 ALA A N 1
ATOM 917 C CA . ALA A 1 115 ? 6.361 -2.343 2.392 1.00 91.00 115 ALA A CA 1
ATOM 918 C C . ALA A 1 115 ? 6.450 -1.431 1.162 1.00 91.00 115 ALA A C 1
ATOM 920 O O . ALA A 1 115 ? 6.909 -1.872 0.104 1.00 91.00 115 ALA A O 1
ATOM 921 N N . LEU A 1 116 ? 6.073 -0.156 1.296 1.00 88.81 116 LEU A N 1
ATOM 922 C CA . LEU A 1 116 ? 6.251 0.846 0.247 1.00 88.81 116 LEU A CA 1
ATOM 923 C C . LEU A 1 116 ? 7.732 1.095 -0.053 1.00 88.81 116 LEU A C 1
ATOM 925 O O . LEU A 1 116 ? 8.117 1.067 -1.222 1.00 88.81 116 LEU A O 1
ATOM 929 N N . ASP A 1 117 ? 8.568 1.268 0.973 1.00 89.06 117 ASP A N 1
AT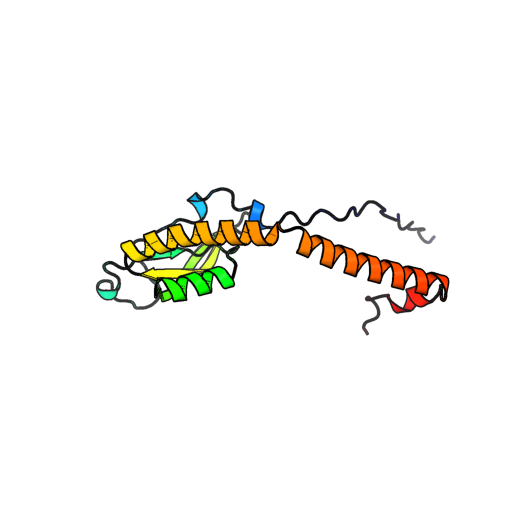OM 930 C CA . ASP A 1 117 ? 10.013 1.463 0.809 1.00 89.06 117 ASP A CA 1
ATOM 931 C C . ASP A 1 117 ? 10.652 0.238 0.121 1.00 89.06 117 ASP A C 1
ATOM 933 O O . ASP A 1 117 ? 11.436 0.381 -0.824 1.00 89.06 117 ASP A O 1
ATOM 937 N N . ARG A 1 118 ? 10.238 -0.980 0.504 1.00 90.38 118 ARG A N 1
ATOM 938 C CA . ARG A 1 118 ? 10.643 -2.235 -0.153 1.00 90.38 118 ARG A CA 1
ATOM 939 C C . ARG A 1 118 ? 10.228 -2.276 -1.625 1.00 90.38 118 ARG A C 1
ATOM 941 O O . ARG A 1 118 ? 11.048 -2.617 -2.478 1.00 90.38 118 ARG A O 1
ATOM 948 N N . LYS A 1 119 ? 8.981 -1.916 -1.946 1.00 87.69 119 LYS A N 1
ATOM 949 C CA . LYS A 1 119 ? 8.482 -1.892 -3.333 1.00 87.69 119 LYS A CA 1
ATOM 950 C C . LYS A 1 119 ? 9.190 -0.843 -4.179 1.00 87.69 119 LYS A C 1
ATOM 952 O O . LYS A 1 119 ? 9.530 -1.114 -5.329 1.00 87.69 119 LYS A O 1
ATOM 957 N N . LEU A 1 120 ? 9.470 0.323 -3.608 1.00 86.25 120 LEU A N 1
ATOM 958 C CA . LEU A 1 120 ? 10.219 1.368 -4.289 1.00 86.25 120 LEU A CA 1
ATOM 959 C C . LEU A 1 120 ? 11.651 0.912 -4.602 1.00 86.25 120 LEU A C 1
ATOM 961 O O . LEU A 1 120 ? 12.150 1.174 -5.696 1.00 86.25 120 LEU A O 1
ATOM 965 N N . ALA A 1 121 ? 12.301 0.202 -3.676 1.00 88.56 121 ALA A N 1
ATOM 966 C CA . ALA A 1 121 ? 13.618 -0.384 -3.904 1.00 88.56 121 ALA A CA 1
ATOM 967 C C . ALA A 1 121 ? 13.590 -1.464 -5.001 1.00 88.56 121 ALA A C 1
ATOM 969 O O . ALA A 1 121 ? 14.435 -1.446 -5.894 1.00 88.56 121 ALA A O 1
ATOM 970 N N . GLU A 1 122 ? 12.590 -2.352 -4.981 1.00 84.94 122 GLU A N 1
ATOM 971 C CA . GLU A 1 122 ? 12.376 -3.375 -6.015 1.00 84.94 122 GLU A CA 1
ATOM 972 C C . GLU A 1 122 ? 12.232 -2.742 -7.408 1.00 84.94 122 GLU A C 1
ATOM 974 O O . GLU A 1 122 ? 12.843 -3.193 -8.375 1.00 84.94 122 GLU A O 1
ATOM 979 N N . TRP A 1 123 ? 11.457 -1.663 -7.523 1.00 81.06 123 TRP A N 1
ATOM 980 C CA . TRP A 1 123 ? 11.226 -0.996 -8.805 1.00 81.06 123 TRP A CA 1
ATOM 981 C C . TRP A 1 123 ? 12.422 -0.204 -9.320 1.00 81.06 123 TRP A C 1
ATOM 983 O O . TRP A 1 123 ? 12.564 -0.057 -10.530 1.00 81.06 123 TRP A O 1
ATOM 993 N N . LYS A 1 124 ? 13.290 0.278 -8.427 1.00 79.75 124 LYS A N 1
ATOM 994 C CA . LYS A 1 124 ? 14.557 0.922 -8.800 1.00 79.75 124 LYS A CA 1
ATOM 995 C C . LYS A 1 124 ? 15.613 -0.076 -9.290 1.00 79.75 124 LYS A C 1
ATOM 997 O O . LYS A 1 124 ? 16.693 0.349 -9.699 1.00 79.75 124 LYS A O 1
ATOM 1002 N N . ASN A 1 125 ? 15.339 -1.383 -9.258 1.00 78.94 125 ASN A N 1
ATOM 1003 C CA . ASN A 1 125 ? 16.271 -2.383 -9.762 1.00 78.94 125 ASN A CA 1
ATOM 1004 C C . ASN A 1 125 ? 16.426 -2.279 -11.296 1.00 78.94 125 ASN A C 1
ATOM 1006 O O . ASN A 1 125 ? 15.469 -2.448 -12.058 1.00 78.94 125 ASN A O 1
ATOM 1010 N N . ARG A 1 126 ? 17.669 -2.032 -11.731 1.00 67.19 126 ARG A N 1
ATOM 1011 C CA . ARG A 1 126 ? 18.079 -1.806 -13.126 1.00 67.19 126 ARG A CA 1
ATOM 1012 C C . ARG A 1 126 ? 17.768 -2.960 -14.070 1.00 67.19 126 ARG A C 1
ATOM 1014 O O . ARG A 1 126 ? 17.526 -2.707 -15.244 1.00 67.19 126 ARG A O 1
ATOM 1021 N N . GLU A 1 127 ? 17.700 -4.199 -13.586 1.00 70.69 127 GLU A N 1
ATOM 1022 C CA . GLU A 1 127 ? 17.415 -5.357 -14.449 1.00 70.69 127 GLU A CA 1
ATOM 1023 C C . GLU A 1 127 ? 16.093 -5.210 -15.212 1.00 70.69 127 GLU A C 1
ATOM 1025 O O . GLU A 1 127 ? 15.974 -5.599 -16.377 1.00 70.69 127 GLU A O 1
ATOM 1030 N N . ARG A 1 128 ? 15.080 -4.625 -14.562 1.00 67.19 128 ARG A N 1
ATOM 1031 C CA . ARG A 1 128 ? 13.767 -4.437 -15.175 1.00 67.19 128 ARG A CA 1
ATOM 1032 C C . ARG A 1 128 ? 13.823 -3.375 -16.269 1.00 67.19 128 ARG A C 1
ATOM 1034 O O . ARG A 1 128 ? 13.284 -3.586 -17.354 1.00 67.19 128 ARG A O 1
ATOM 1041 N N . GLU A 1 129 ? 14.493 -2.264 -15.986 1.00 73.00 129 GLU A N 1
ATOM 1042 C CA . GLU A 1 129 ? 14.710 -1.167 -16.929 1.00 73.00 129 GLU A CA 1
ATOM 1043 C C . GLU A 1 129 ? 15.513 -1.636 -18.148 1.00 73.00 129 GLU A C 1
ATOM 1045 O O . GLU A 1 129 ? 15.107 -1.398 -19.284 1.00 73.00 129 GLU A O 1
ATOM 1050 N N . GLU A 1 130 ? 16.590 -2.389 -17.928 1.00 80.50 130 GLU A N 1
ATOM 1051 C CA . GLU A 1 130 ? 17.442 -2.946 -18.980 1.00 80.50 130 GLU A CA 1
ATOM 1052 C C . GLU A 1 130 ? 16.689 -3.944 -19.863 1.00 80.50 130 GLU A C 1
ATOM 1054 O O . GLU A 1 130 ? 16.797 -3.889 -21.090 1.00 80.50 130 GLU A O 1
ATOM 1059 N N . LYS A 1 131 ? 15.859 -4.811 -19.267 1.00 78.81 131 LYS A N 1
ATOM 1060 C CA . LYS A 1 131 ? 15.000 -5.733 -20.020 1.00 78.81 131 LYS A CA 1
ATOM 1061 C C . LYS A 1 131 ? 14.018 -4.984 -20.923 1.00 78.81 131 LYS A C 1
ATOM 1063 O O . LYS A 1 131 ? 13.884 -5.335 -22.096 1.00 78.81 131 LYS A O 1
ATOM 1068 N N . TYR A 1 132 ? 13.329 -3.972 -20.393 1.00 77.88 132 TYR A N 1
ATOM 1069 C CA . TYR A 1 132 ? 12.389 -3.179 -21.188 1.00 77.88 132 TYR A CA 1
ATOM 1070 C C . TYR A 1 132 ? 13.111 -2.390 -22.278 1.00 77.88 132 TYR A C 1
ATOM 1072 O O . TYR A 1 132 ? 12.671 -2.405 -23.426 1.00 77.88 132 TYR A O 1
ATOM 1080 N N . LYS A 1 133 ? 14.247 -1.766 -21.953 1.00 85.25 133 LYS A N 1
ATOM 1081 C CA . LYS A 1 133 ? 15.081 -1.044 -22.915 1.00 85.25 133 LYS A CA 1
ATOM 1082 C C . LYS A 1 133 ? 15.500 -1.944 -24.075 1.00 85.25 133 LYS A C 1
ATOM 1084 O O . LYS A 1 133 ? 15.246 -1.593 -25.223 1.00 85.25 133 LYS A O 1
ATOM 1089 N N . LYS A 1 134 ? 16.043 -3.129 -23.781 1.00 87.56 134 LYS A N 1
ATOM 1090 C CA . LYS A 1 134 ? 16.450 -4.108 -24.796 1.00 87.56 134 LYS A CA 1
ATOM 1091 C C . LYS A 1 134 ? 15.288 -4.501 -25.709 1.00 87.56 134 LYS A C 1
ATOM 1093 O O . LYS A 1 134 ? 15.439 -4.488 -26.925 1.00 87.56 134 LYS A O 1
ATOM 1098 N N . TYR A 1 135 ? 14.118 -4.788 -25.139 1.00 87.12 135 TYR A N 1
ATOM 1099 C CA . TYR A 1 135 ? 12.922 -5.113 -25.919 1.00 87.12 135 TYR A CA 1
ATOM 1100 C C . TYR A 1 135 ? 12.527 -3.980 -26.884 1.00 87.12 135 TYR A C 1
ATOM 1102 O O . TYR A 1 135 ? 12.249 -4.231 -28.057 1.00 87.12 135 TYR A O 1
ATOM 1110 N N . TYR A 1 136 ? 12.532 -2.725 -26.421 1.00 83.69 136 TYR A N 1
ATOM 1111 C CA . TYR A 1 136 ? 12.206 -1.579 -27.274 1.00 83.69 136 TYR A CA 1
ATOM 1112 C C . TYR A 1 136 ? 13.266 -1.316 -28.347 1.00 83.69 136 TYR A C 1
ATOM 1114 O O . TYR A 1 136 ? 12.908 -0.973 -29.473 1.00 83.69 136 TYR A O 1
ATOM 1122 N N . GLU A 1 137 ? 14.548 -1.501 -28.032 1.00 88.31 137 GLU A N 1
ATOM 1123 C CA . GLU A 1 137 ? 15.648 -1.370 -28.991 1.00 88.31 137 GLU A CA 1
ATOM 1124 C C . GLU A 1 137 ? 15.577 -2.441 -30.085 1.00 88.31 137 GLU A C 1
ATOM 1126 O O . GLU A 1 137 ? 15.707 -2.116 -31.264 1.00 88.31 137 GLU A O 1
ATOM 1131 N N . GLU A 1 138 ? 15.290 -3.696 -29.727 1.00 87.50 138 GLU A N 1
ATOM 1132 C CA . GLU A 1 138 ? 15.094 -4.791 -30.685 1.00 87.50 138 GLU A CA 1
ATOM 1133 C C . GLU A 1 138 ? 13.898 -4.528 -31.609 1.00 87.50 138 GLU A C 1
ATOM 1135 O O . GLU A 1 138 ? 14.003 -4.682 -32.826 1.00 87.50 138 GLU A O 1
ATOM 1140 N N . GLN A 1 139 ? 12.778 -4.058 -31.055 1.00 85.81 139 GLN A N 1
ATOM 1141 C CA . GLN A 1 139 ? 11.593 -3.677 -31.830 1.00 85.81 139 GLN A CA 1
ATOM 1142 C C . GLN A 1 139 ? 11.869 -2.487 -32.759 1.00 85.81 139 GLN A C 1
ATOM 1144 O O . GLN A 1 139 ? 11.463 -2.496 -33.921 1.00 85.81 139 GLN A O 1
ATOM 1149 N N . ALA A 1 140 ? 12.578 -1.464 -32.275 1.00 84.38 140 ALA A N 1
ATOM 1150 C CA . ALA A 1 140 ? 12.965 -0.315 -33.087 1.00 84.38 140 ALA A CA 1
ATOM 1151 C C . ALA A 1 140 ? 13.922 -0.722 -34.217 1.00 84.38 140 ALA A C 1
ATOM 1153 O O . ALA A 1 140 ? 13.753 -0.277 -35.352 1.00 84.38 140 ALA A O 1
ATOM 1154 N N . ALA A 1 141 ? 14.883 -1.605 -33.935 1.00 86.00 141 ALA A N 1
ATOM 1155 C CA . ALA A 1 141 ? 15.807 -2.139 -34.928 1.00 86.00 141 ALA A CA 1
ATOM 1156 C C . ALA A 1 141 ? 15.085 -2.989 -35.984 1.00 86.00 141 ALA A C 1
ATOM 1158 O O . ALA A 1 141 ? 15.367 -2.844 -37.174 1.00 86.00 141 ALA A O 1
ATOM 1159 N N . ALA A 1 142 ? 14.125 -3.823 -35.572 1.00 84.62 142 ALA A N 1
ATOM 1160 C CA . ALA A 1 142 ? 13.292 -4.607 -36.480 1.00 84.62 142 ALA A CA 1
ATOM 1161 C C . ALA A 1 142 ? 12.464 -3.704 -37.408 1.00 84.62 142 ALA A C 1
ATOM 1163 O O . ALA A 1 142 ? 12.521 -3.874 -38.624 1.00 84.62 142 ALA A O 1
ATOM 1164 N N . ARG A 1 143 ? 11.797 -2.675 -36.863 1.00 83.25 143 ARG A N 1
ATOM 1165 C CA . ARG A 1 143 ? 11.065 -1.683 -37.672 1.00 83.25 143 ARG A CA 1
ATOM 1166 C C . ARG A 1 143 ? 11.983 -0.924 -38.623 1.00 83.25 143 ARG A C 1
ATOM 1168 O O . ARG A 1 143 ? 11.644 -0.719 -39.782 1.00 83.25 143 ARG A O 1
ATOM 1175 N N . LEU A 1 144 ? 13.168 -0.518 -38.167 1.00 84.31 144 LEU A N 1
ATOM 1176 C CA . LEU A 1 144 ? 14.122 0.186 -39.023 1.00 84.31 144 LEU A CA 1
ATOM 1177 C C . LEU A 1 144 ? 14.627 -0.707 -40.166 1.00 84.31 144 LEU A C 1
ATOM 1179 O O . LEU A 1 144 ? 14.854 -0.216 -41.270 1.00 84.31 144 LEU A O 1
ATOM 1183 N N . LYS A 1 145 ? 14.809 -2.007 -39.913 1.00 86.75 145 LYS A N 1
ATOM 1184 C CA . LYS A 1 145 ? 15.167 -2.988 -40.941 1.00 86.75 145 LYS A CA 1
ATOM 1185 C C . LYS A 1 145 ? 14.036 -3.163 -41.957 1.00 86.75 145 LYS A C 1
ATOM 1187 O O . LYS A 1 145 ? 14.297 -3.094 -43.152 1.00 86.75 145 LYS A O 1
ATOM 1192 N N . GLU A 1 146 ? 12.800 -3.292 -41.489 1.00 83.06 146 GLU A N 1
ATOM 1193 C CA . GLU A 1 146 ? 11.621 -3.412 -42.349 1.00 83.06 146 GLU A CA 1
ATOM 1194 C C . GLU A 1 146 ? 11.430 -2.181 -43.243 1.00 83.06 146 GLU A C 1
ATOM 1196 O O . GLU A 1 146 ? 11.216 -2.334 -44.437 1.00 83.06 146 GLU A O 1
ATOM 1201 N N . LEU A 1 147 ? 11.622 -0.964 -42.722 1.00 80.88 147 LEU A N 1
ATOM 1202 C CA . LEU A 1 147 ? 11.568 0.263 -43.529 1.00 80.88 147 LEU A CA 1
ATOM 1203 C C . LEU A 1 147 ? 12.670 0.347 -44.592 1.00 80.88 147 LEU A C 1
ATOM 1205 O O . LEU A 1 147 ? 12.466 0.945 -45.646 1.00 80.88 147 LEU A O 1
ATOM 1209 N N . LYS A 1 148 ? 13.852 -0.218 -44.320 1.00 81.19 148 LYS A N 1
ATOM 1210 C CA . LYS A 1 148 ? 14.945 -0.271 -45.303 1.00 81.19 148 LYS A CA 1
ATOM 1211 C C . LYS A 1 148 ? 14.648 -1.257 -46.431 1.00 81.19 148 LYS A C 1
ATOM 1213 O O . LYS A 1 148 ? 15.021 -0.992 -47.568 1.00 81.19 148 LYS A O 1
ATOM 1218 N N . GLU A 1 149 ? 14.018 -2.383 -46.109 1.00 84.94 149 GLU A N 1
ATOM 1219 C CA . GLU A 1 149 ? 13.671 -3.441 -47.067 1.00 84.94 149 GLU A CA 1
ATOM 1220 C C . GLU A 1 149 ? 12.369 -3.126 -47.824 1.00 84.94 149 GLU A C 1
ATOM 1222 O O . GLU A 1 149 ? 12.236 -3.459 -49.000 1.00 84.94 149 GLU A O 1
ATOM 1227 N N . ASN A 1 150 ? 11.437 -2.429 -47.176 1.00 84.62 150 ASN A N 1
ATOM 1228 C CA . ASN A 1 150 ? 10.159 -1.999 -47.720 1.00 84.62 150 ASN A CA 1
ATOM 1229 C C . ASN A 1 150 ? 9.818 -0.571 -47.236 1.00 84.62 150 ASN A C 1
ATOM 1231 O O . ASN A 1 150 ? 9.161 -0.402 -46.206 1.00 84.62 150 ASN A O 1
ATOM 1235 N N . PRO A 1 151 ? 10.207 0.480 -47.979 1.00 76.88 151 PRO A N 1
ATOM 1236 C CA . PRO A 1 151 ? 9.951 1.869 -47.583 1.00 76.88 151 PRO A CA 1
ATOM 1237 C C . PRO A 1 151 ? 8.459 2.235 -47.529 1.00 76.88 151 PRO A C 1
ATOM 1239 O O . PRO A 1 151 ? 8.085 3.217 -46.891 1.00 76.88 151 PRO A O 1
ATOM 1242 N N . GLU A 1 152 ? 7.592 1.431 -48.147 1.00 77.50 152 GLU A N 1
ATOM 1243 C CA . GLU A 1 152 ? 6.137 1.594 -48.106 1.00 77.50 152 GLU A CA 1
ATOM 1244 C C . GLU A 1 152 ? 5.500 0.937 -46.865 1.00 77.50 152 GLU A C 1
ATOM 1246 O O . GLU A 1 152 ? 4.342 1.219 -46.558 1.00 77.50 152 GLU A O 1
ATOM 1251 N N . ALA A 1 153 ? 6.247 0.124 -46.097 1.00 72.19 153 ALA A N 1
ATOM 1252 C CA . ALA A 1 153 ? 5.765 -0.530 -44.872 1.00 72.19 153 ALA A CA 1
ATOM 1253 C C . ALA A 1 153 ? 5.269 0.474 -43.819 1.00 72.19 153 ALA A C 1
ATOM 1255 O O . ALA A 1 153 ? 4.306 0.192 -43.105 1.00 72.19 153 ALA A O 1
ATOM 1256 N N . ALA A 1 154 ? 5.843 1.685 -43.797 1.00 68.75 154 ALA A N 1
ATOM 1257 C CA . ALA A 1 154 ? 5.397 2.786 -42.942 1.00 68.75 154 ALA A CA 1
ATOM 1258 C C . ALA A 1 154 ? 3.902 3.109 -43.103 1.00 68.75 154 ALA A C 1
ATOM 1260 O O . ALA A 1 154 ? 3.255 3.485 -42.129 1.00 68.75 154 ALA A O 1
ATOM 1261 N N . LYS A 1 155 ? 3.338 2.938 -44.310 1.00 68.75 155 LYS A N 1
ATOM 1262 C CA . LYS A 1 155 ? 1.918 3.216 -44.589 1.00 68.75 155 LYS A CA 1
ATOM 1263 C C . LYS A 1 155 ? 0.977 2.219 -43.912 1.00 68.75 155 LYS A C 1
ATOM 1265 O O . LYS A 1 155 ? -0.178 2.548 -43.677 1.00 68.75 155 LYS A O 1
ATOM 1270 N N . SER A 1 156 ? 1.460 1.018 -43.586 1.00 65.56 156 SER A N 1
ATOM 1271 C CA . SER A 1 156 ? 0.675 -0.011 -42.888 1.00 65.56 156 S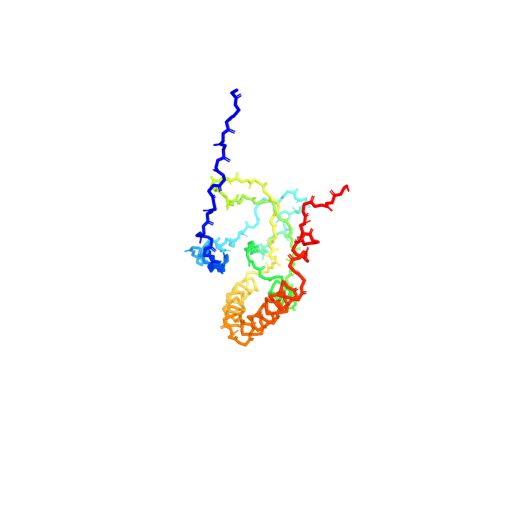ER A CA 1
ATOM 1272 C C . SER A 1 156 ? 0.636 0.171 -41.366 1.00 65.56 156 SER A C 1
ATOM 1274 O O . SER A 1 156 ? -0.160 -0.473 -40.690 1.00 65.56 156 SER A O 1
ATOM 1276 N N . TRP A 1 157 ? 1.481 1.051 -40.816 1.00 63.19 157 TRP A N 1
ATOM 1277 C CA . TRP A 1 157 ? 1.586 1.317 -39.375 1.00 63.19 157 TRP A CA 1
ATOM 1278 C C . TRP A 1 157 ? 0.794 2.545 -38.927 1.00 63.19 157 TRP A C 1
ATOM 1280 O O . TRP A 1 157 ? 0.893 2.958 -37.769 1.00 63.19 157 TRP A O 1
ATOM 1290 N N . ASP A 1 158 ? 0.026 3.141 -39.836 1.00 58.50 158 ASP A N 1
ATOM 1291 C CA . ASP A 1 158 ? -0.824 4.279 -39.530 1.00 58.50 158 ASP A CA 1
ATOM 1292 C C . ASP A 1 158 ? -2.024 3.807 -38.691 1.00 58.50 158 ASP A C 1
ATOM 1294 O O . ASP A 1 158 ? -3.045 3.347 -39.198 1.00 58.50 158 ASP A O 1
ATOM 1298 N N . LEU A 1 159 ? -1.878 3.890 -37.366 1.00 56.38 159 LEU A N 1
ATOM 1299 C CA . LEU A 1 159 ? -2.891 3.505 -36.372 1.00 56.38 159 LEU A CA 1
ATOM 1300 C C . LEU A 1 159 ? -4.176 4.356 -36.448 1.00 56.38 159 LEU A C 1
ATOM 1302 O O . LEU A 1 159 ? -5.125 4.099 -35.712 1.00 56.38 159 LEU A O 1
ATOM 1306 N N . THR A 1 160 ? -4.225 5.363 -37.326 1.00 54.09 160 THR A N 1
ATOM 1307 C CA . THR A 1 160 ? -5.433 6.148 -37.618 1.00 54.09 160 THR A CA 1
ATOM 1308 C C . THR A 1 160 ? -6.353 5.486 -38.651 1.00 54.09 160 THR A C 1
ATOM 1310 O O . THR A 1 160 ? -7.505 5.892 -38.786 1.00 54.09 160 THR A O 1
ATOM 1313 N N . ALA A 1 161 ? -5.906 4.421 -39.328 1.00 48.00 161 ALA A N 1
ATOM 1314 C CA . ALA A 1 161 ? -6.714 3.640 -40.263 1.00 48.00 161 ALA A CA 1
ATOM 1315 C C . ALA A 1 161 ? -7.530 2.548 -39.545 1.00 48.00 161 ALA A C 1
ATOM 1317 O O . ALA A 1 161 ? -7.415 1.363 -39.845 1.00 48.00 161 ALA A O 1
ATOM 1318 N N . THR A 1 162 ? -8.359 2.940 -38.578 1.00 44.44 162 THR A N 1
ATOM 1319 C CA . THR A 1 162 ? -9.454 2.082 -38.100 1.00 44.44 162 THR A CA 1
ATOM 1320 C C . THR A 1 162 ? -10.748 2.690 -38.632 1.00 44.44 162 THR A C 1
ATOM 1322 O O . THR A 1 162 ? -11.101 3.801 -38.238 1.00 44.44 162 THR A O 1
ATOM 1325 N N . GLN A 1 163 ? -11.370 2.012 -39.601 1.00 40.66 163 GLN A N 1
ATOM 1326 C CA . GLN A 1 163 ? -12.703 2.341 -40.123 1.00 40.66 163 GLN A CA 1
ATOM 1327 C C . GLN A 1 163 ? -13.787 2.062 -39.084 1.00 40.66 163 GLN A C 1
ATOM 1329 O O . GLN A 1 163 ? -13.644 1.055 -38.352 1.00 40.66 163 GLN A O 1
#